Protein AF-Q08IG2-F1 (afdb_monomer)

Solvent-accessible surface area (backbone atoms only — not comparable to full-atom values): 8077 Å² total; per-residue (Å²): 131,94,48,87,59,71,73,40,62,68,61,50,54,50,50,52,53,54,51,37,56,51,37,45,73,79,71,46,66,48,93,79,53,88,86,66,82,66,34,90,88,83,46,30,19,45,70,54,81,41,84,77,41,80,87,65,82,74,62,24,48,48,56,53,57,74,66,56,77,82,76,88,75,50,54,90,44,74,70,40,61,61,73,75,48,75,46,79,45,89,96,81,42,80,47,77,38,62,57,77,70,24,23,74,87,56,60,73,39,77,46,69,44,81,90,82,64,53,70,51,68,34,81,70,84,132

InterPro domains:
  IPR027417 P-loop containing nucleoside triphosphate hydrolase [G3DSA:3.40.50.300] (6-70)
  IPR027417 P-loop containing nucleoside triphosphate hydrolase [SSF52540] (5-94)
  IPR050100 Translation factor GTPase superfamily members [PTHR23115] (1-126)

pLDDT: mean 94.93, std 4.27, range [61.5, 98.19]

Nearest PDB structures (foldseek):
  4cxg-assembly1_A  TM=9.834E-01  e=2.976E-11  Oryctolagus cuniculus
  1jny-assembly2_B  TM=5.710E-01  e=8.860E-10  Saccharolobus solfataricus
  5lzx-assembly1_jj  TM=9.609E-01  e=1.536E-07  Homo sapiens
  1jny-assembly1_A  TM=5.773E-01  e=1.399E-09  Saccharolobus solfataricus
  3wya-assembly1_A  TM=5.300E-01  e=2.169E-08  Pyrococcus horikoshii OT3

Foldseek 3Di:
DPDVVPLDPVVLVVVLVVVCVVCVVVPHHSVLPDRADADPVVGDLQQDHDPSNVVDDDHRVVVRVVPDDDDDAQQVDDWDWDFPDWDQDPPPGIDTDGDTRHHDDDFQDWDADPDVRDIDGRHHDD

Sequence (126 aa):
DATTPKYSKARYDEIVKEVSSYLKKVGYNPDKIPFVPISGFEGDNMIERSTNLDWYKGPTLLEALDQINEPKRPSDKPLRLPLQDVYKIGGIGTVPVGRVETGVIKPGMVVTFGPTGLTTEVKSVE

Organism: Capsicum chinense (NCBI:txid80379)

Radius of gyration: 22.27 Å; Cα contacts (8 Å, |Δi|>4): 141; chains: 1; bounding box: 49×40×55 Å

Structure (mmCIF, N/CA/C/O backbone):
data_AF-Q08IG2-F1
#
_entry.id   AF-Q08IG2-F1
#
loop_
_atom_site.group_PDB
_atom_site.id
_atom_site.type_symbol
_atom_site.label_atom_id
_atom_site.label_alt_id
_atom_site.label_comp_id
_atom_site.label_asym_id
_atom_site.label_entity_id
_atom_site.label_seq_id
_atom_site.pdbx_PDB_ins_code
_atom_site.Cartn_x
_atom_site.Cartn_y
_atom_site.Cartn_z
_atom_site.occupancy
_atom_site.B_iso_or_equiv
_atom_site.auth_seq_id
_atom_site.auth_comp_id
_atom_site.auth_asym_id
_atom_site.auth_atom_id
_atom_site.pdbx_PDB_model_num
ATOM 1 N N . ASP A 1 1 ? 19.247 8.906 -13.285 1.00 61.50 1 ASP A N 1
ATOM 2 C CA . ASP A 1 1 ? 19.543 7.486 -13.559 1.00 61.50 1 ASP A CA 1
ATOM 3 C C . ASP A 1 1 ? 20.915 7.127 -12.994 1.00 61.50 1 ASP A C 1
ATOM 5 O O . ASP A 1 1 ? 21.865 7.854 -13.261 1.00 61.50 1 ASP A O 1
ATOM 9 N N . ALA A 1 2 ? 20.991 6.074 -12.174 1.00 76.50 2 ALA A N 1
ATOM 10 C CA . ALA A 1 2 ? 22.221 5.585 -11.540 1.00 76.50 2 ALA A CA 1
ATOM 11 C C . ALA A 1 2 ? 22.827 4.358 -12.255 1.00 76.50 2 ALA A C 1
ATOM 13 O O . ALA A 1 2 ? 23.795 3.775 -11.768 1.00 76.50 2 ALA A O 1
ATOM 14 N N . THR A 1 3 ? 22.246 3.930 -13.378 1.00 86.00 3 THR A N 1
ATOM 15 C CA . THR A 1 3 ? 22.752 2.812 -14.178 1.00 86.00 3 THR A CA 1
ATOM 16 C C . THR A 1 3 ? 23.808 3.268 -15.187 1.00 86.00 3 THR A C 1
ATOM 18 O O . THR A 1 3 ? 23.755 4.381 -15.714 1.00 86.00 3 THR A O 1
ATOM 21 N N . THR A 1 4 ? 24.773 2.387 -15.463 1.00 82.06 4 THR A N 1
ATOM 22 C CA . THR A 1 4 ? 25.804 2.586 -16.489 1.00 82.06 4 THR A CA 1
ATOM 23 C C . THR A 1 4 ? 25.818 1.361 -17.410 1.00 82.06 4 THR A C 1
ATOM 25 O O . THR A 1 4 ? 26.156 0.275 -16.935 1.00 82.06 4 THR A O 1
ATOM 28 N N . PRO A 1 5 ? 25.465 1.486 -18.705 1.00 87.12 5 PRO A N 1
ATOM 29 C CA . PRO A 1 5 ? 24.902 2.672 -19.364 1.00 87.12 5 PRO A CA 1
ATOM 30 C C . PRO A 1 5 ? 23.512 3.037 -18.816 1.00 87.12 5 PRO A C 1
ATOM 32 O O . PRO A 1 5 ? 22.882 2.218 -18.147 1.00 87.12 5 PRO A O 1
ATOM 35 N N . LYS A 1 6 ? 23.041 4.254 -19.122 1.00 92.56 6 LYS A N 1
ATOM 36 C CA . LYS A 1 6 ? 21.694 4.697 -18.743 1.00 92.56 6 LYS A CA 1
ATOM 37 C C . LYS A 1 6 ? 20.623 3.727 -19.260 1.00 92.56 6 LYS A C 1
ATOM 39 O O . LYS A 1 6 ? 20.764 3.187 -20.358 1.00 92.56 6 LYS A O 1
ATOM 44 N N . TYR A 1 7 ? 19.564 3.529 -18.482 1.00 93.12 7 TYR A N 1
ATOM 45 C CA . TYR A 1 7 ? 18.418 2.666 -18.767 1.00 93.12 7 TYR A CA 1
ATOM 46 C C . TYR A 1 7 ? 18.808 1.203 -19.056 1.00 93.12 7 TYR A C 1
ATOM 48 O O . TYR A 1 7 ? 18.181 0.516 -19.867 1.00 93.12 7 TYR A O 1
ATOM 56 N N . SER A 1 8 ? 19.862 0.708 -18.392 1.00 95.69 8 SER A N 1
ATOM 57 C CA . SER A 1 8 ? 20.424 -0.627 -18.640 1.00 95.69 8 SER A CA 1
ATOM 58 C C . SER A 1 8 ? 19.469 -1.766 -18.263 1.00 95.69 8 SER A C 1
ATOM 60 O O . SER A 1 8 ? 19.221 -2.034 -17.083 1.00 95.69 8 SER A O 1
ATOM 62 N N . LYS A 1 9 ? 19.029 -2.525 -19.278 1.00 95.88 9 LYS A N 1
ATOM 63 C CA . LYS A 1 9 ? 18.277 -3.778 -19.103 1.00 95.88 9 LYS A CA 1
ATOM 64 C C . LYS A 1 9 ? 19.041 -4.802 -18.264 1.00 95.88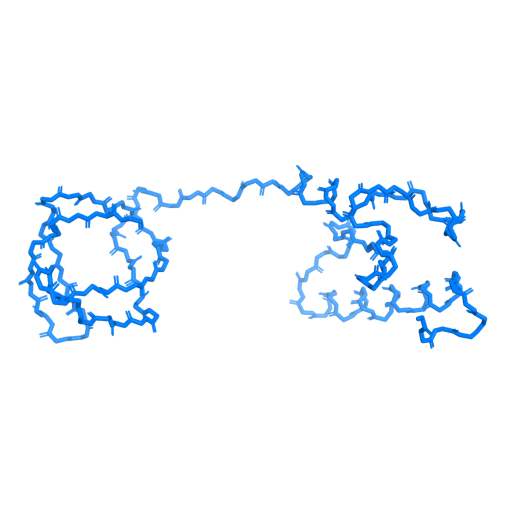 9 LYS A C 1
ATOM 66 O O . LYS A 1 9 ? 18.453 -5.456 -17.415 1.00 95.88 9 LYS A O 1
ATOM 71 N N . ALA A 1 10 ? 20.351 -4.931 -18.480 1.00 96.62 10 ALA A N 1
ATOM 72 C CA . ALA A 1 10 ? 21.165 -5.916 -17.770 1.00 96.62 10 ALA A CA 1
ATOM 73 C C . ALA A 1 10 ? 21.174 -5.653 -16.258 1.00 96.62 10 ALA A C 1
ATOM 75 O O . ALA A 1 10 ? 21.026 -6.582 -15.467 1.00 96.62 10 ALA A O 1
ATOM 76 N N . ARG A 1 11 ? 21.279 -4.37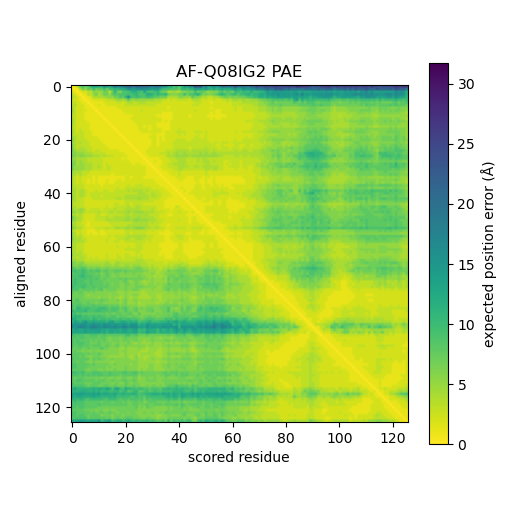6 -15.860 1.00 96.56 11 ARG A N 1
ATOM 77 C CA . ARG A 1 11 ? 21.217 -3.992 -14.447 1.00 96.56 11 ARG A CA 1
ATOM 78 C C . ARG A 1 11 ? 19.822 -4.219 -13.861 1.00 96.56 11 ARG A C 1
ATOM 80 O O . ARG A 1 11 ? 19.713 -4.658 -12.721 1.00 96.56 11 ARG A O 1
ATOM 87 N N . TYR A 1 12 ? 18.768 -3.947 -14.630 1.00 96.94 12 TYR A N 1
ATOM 88 C CA . TYR A 1 12 ? 17.400 -4.280 -14.228 1.00 96.94 12 TYR A CA 1
ATOM 89 C C . TYR A 1 12 ? 17.229 -5.790 -13.996 1.00 96.94 12 TYR A C 1
ATOM 91 O O . TYR A 1 12 ? 16.796 -6.183 -12.916 1.00 96.94 12 TYR A O 1
ATOM 99 N N . ASP A 1 13 ? 17.630 -6.635 -14.950 1.00 97.12 13 ASP A N 1
ATOM 100 C CA . ASP A 1 13 ? 17.489 -8.096 -14.858 1.00 97.12 13 ASP A CA 1
ATOM 101 C C . ASP A 1 13 ? 18.256 -8.671 -13.646 1.00 97.12 13 ASP A C 1
ATOM 103 O O . ASP A 1 13 ? 17.771 -9.579 -12.964 1.00 97.12 13 ASP A O 1
ATOM 107 N N . GLU A 1 14 ? 19.440 -8.125 -13.346 1.00 97.38 14 GLU A N 1
ATOM 108 C CA . GLU A 1 14 ? 20.229 -8.467 -12.157 1.00 97.38 14 GLU A CA 1
ATOM 109 C C . GLU A 1 14 ? 19.461 -8.161 -10.861 1.00 97.38 14 GLU A C 1
ATOM 111 O O . GLU A 1 14 ? 19.285 -9.050 -10.024 1.00 97.38 14 GLU A O 1
ATOM 116 N N . ILE A 1 15 ? 18.935 -6.938 -10.724 1.00 96.88 15 ILE A N 1
ATOM 117 C CA . ILE A 1 15 ? 18.150 -6.515 -9.553 1.00 96.88 15 ILE A CA 1
ATOM 118 C C . ILE A 1 15 ? 16.897 -7.383 -9.404 1.00 96.88 15 ILE A C 1
ATOM 120 O O . ILE A 1 15 ? 16.605 -7.858 -8.305 1.00 96.88 15 ILE A O 1
ATOM 124 N N . VAL A 1 16 ? 16.171 -7.636 -10.498 1.00 97.12 16 VAL A N 1
ATOM 125 C CA . VAL A 1 16 ? 14.978 -8.497 -10.487 1.00 97.12 16 VAL A CA 1
ATOM 126 C C . VAL A 1 16 ? 15.326 -9.881 -9.952 1.00 97.12 16 VAL A C 1
ATOM 128 O O . VAL A 1 16 ? 14.611 -10.404 -9.096 1.00 97.12 16 VAL A O 1
ATOM 131 N N . LYS A 1 17 ? 16.441 -10.472 -10.391 1.00 97.81 17 LYS A N 1
ATOM 132 C CA . LYS A 1 17 ? 16.889 -11.791 -9.928 1.00 97.81 17 LYS A CA 1
ATOM 133 C C . LYS A 1 17 ? 17.236 -11.801 -8.437 1.00 97.81 17 LYS A C 1
ATOM 135 O O . LYS A 1 17 ? 16.821 -12.720 -7.720 1.00 97.81 17 LYS A O 1
ATOM 140 N N . GLU A 1 18 ? 17.994 -10.816 -7.965 1.00 97.69 18 GLU A N 1
ATOM 141 C CA . GLU A 1 18 ? 18.401 -10.720 -6.558 1.00 97.69 18 GLU A CA 1
ATOM 142 C C . GLU A 1 18 ? 17.197 -10.514 -5.636 1.00 97.69 18 GLU A C 1
ATOM 144 O O . GLU A 1 18 ? 17.008 -11.264 -4.671 1.00 97.69 18 GLU A O 1
ATOM 149 N N . VAL A 1 19 ? 16.330 -9.559 -5.978 1.00 97.88 19 VAL A N 1
ATOM 150 C CA . VAL A 1 19 ? 15.133 -9.243 -5.195 1.00 97.88 19 VAL A CA 1
ATOM 151 C C . VAL A 1 19 ? 14.138 -10.401 -5.235 1.00 97.88 19 VAL A C 1
ATOM 153 O O . VAL A 1 19 ? 13.616 -10.776 -4.189 1.00 97.88 19 VAL A O 1
ATOM 156 N N . SER A 1 20 ? 13.937 -11.054 -6.384 1.00 97.81 20 SER A N 1
ATOM 157 C CA . SER A 1 20 ? 13.095 -12.261 -6.476 1.00 97.81 20 SER A CA 1
ATOM 158 C C . SER A 1 20 ? 13.605 -13.383 -5.574 1.00 97.81 20 SER A C 1
ATOM 160 O O . SER A 1 20 ? 12.825 -14.047 -4.887 1.00 97.81 20 SER A O 1
ATOM 162 N N . SER A 1 21 ? 14.926 -13.575 -5.521 1.00 97.69 21 SER A N 1
ATOM 163 C CA . SER A 1 21 ? 15.548 -14.572 -4.644 1.00 97.69 21 SER A CA 1
ATOM 164 C C . SER A 1 21 ? 15.321 -14.246 -3.167 1.00 97.69 21 SER A C 1
ATOM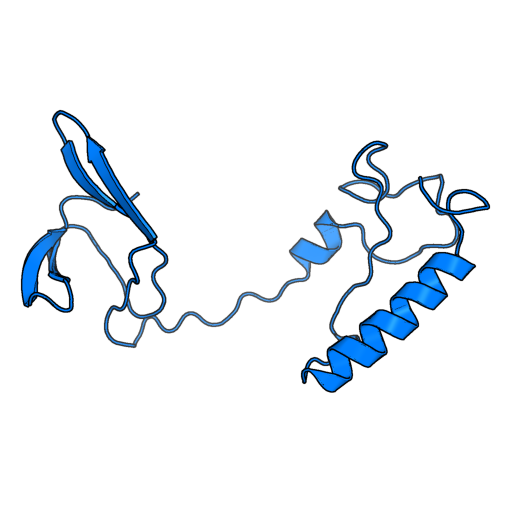 166 O O . SER A 1 21 ? 15.071 -15.150 -2.369 1.00 97.69 21 SER A O 1
ATOM 168 N N . TYR A 1 22 ? 15.380 -12.966 -2.793 1.00 97.62 22 TYR A N 1
ATOM 169 C CA . TYR A 1 22 ? 15.084 -12.514 -1.436 1.00 97.62 22 TYR A CA 1
ATOM 170 C C . TYR A 1 22 ? 13.596 -12.664 -1.084 1.00 97.62 22 TYR A C 1
ATOM 172 O O . TYR A 1 22 ? 13.276 -13.261 -0.058 1.00 97.62 22 TYR A O 1
ATOM 180 N N . LEU A 1 23 ? 12.689 -12.217 -1.957 1.00 97.38 23 LEU A N 1
ATOM 181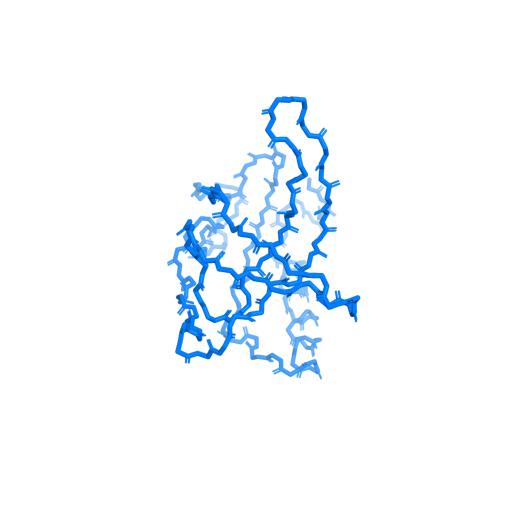 C CA . LEU A 1 23 ? 11.235 -12.335 -1.786 1.00 97.38 23 LEU A CA 1
ATOM 182 C C . LEU A 1 23 ? 10.806 -13.786 -1.566 1.00 97.38 23 LEU A C 1
ATOM 184 O O . LEU A 1 23 ? 10.021 -14.074 -0.663 1.00 97.38 23 LEU A O 1
ATOM 188 N N . LYS A 1 24 ? 11.395 -14.718 -2.320 1.00 97.06 24 LYS A N 1
ATOM 189 C CA . LYS A 1 24 ? 11.157 -16.151 -2.131 1.00 97.06 24 LYS A CA 1
ATOM 190 C C . LYS A 1 24 ? 11.605 -16.643 -0.751 1.00 97.06 24 LYS A C 1
ATOM 192 O O . LYS A 1 24 ? 10.909 -17.455 -0.147 1.00 97.06 24 LYS A O 1
ATOM 197 N N . LYS A 1 25 ? 12.735 -16.149 -0.224 1.00 96.94 25 LYS A N 1
ATOM 198 C CA . LYS A 1 25 ? 13.230 -16.507 1.123 1.00 96.94 25 LYS A CA 1
ATOM 199 C C . LYS A 1 25 ? 12.315 -16.006 2.238 1.00 96.94 25 LYS A C 1
ATOM 201 O O . LYS A 1 25 ? 12.164 -16.701 3.236 1.00 96.94 25 LYS A O 1
ATOM 206 N N . VAL A 1 26 ? 11.707 -14.831 2.073 1.00 97.19 26 VAL A N 1
ATOM 207 C CA . VAL A 1 26 ? 10.767 -14.263 3.056 1.00 97.19 26 VAL A CA 1
ATOM 208 C C . VAL A 1 26 ? 9.319 -14.746 2.866 1.00 97.19 26 VAL A C 1
ATOM 210 O O . VAL A 1 26 ? 8.428 -14.301 3.582 1.00 97.19 26 VAL A O 1
ATOM 213 N N . GLY A 1 27 ? 9.080 -15.681 1.938 1.00 96.75 27 GLY A N 1
ATOM 214 C CA . GLY A 1 27 ? 7.799 -16.379 1.779 1.00 96.75 27 GLY A CA 1
ATOM 215 C C . GLY A 1 27 ? 6.834 -15.780 0.751 1.00 96.75 27 GLY A C 1
ATOM 216 O O . GLY A 1 27 ? 5.701 -16.246 0.648 1.00 96.75 27 GLY A O 1
ATOM 217 N N . TYR A 1 28 ? 7.256 -14.786 -0.033 1.00 96.81 28 TYR A N 1
ATOM 218 C CA . TYR A 1 28 ? 6.458 -14.249 -1.138 1.00 96.81 28 TYR A CA 1
ATOM 219 C C . TYR A 1 28 ? 6.662 -15.060 -2.421 1.00 96.81 28 TYR A C 1
ATOM 221 O O . TYR A 1 28 ? 7.713 -15.665 -2.627 1.00 96.81 28 TYR A O 1
ATOM 229 N N . ASN A 1 29 ? 5.662 -15.045 -3.308 1.00 94.38 29 ASN A N 1
ATOM 230 C CA . ASN A 1 29 ? 5.787 -15.583 -4.662 1.00 94.38 29 ASN A CA 1
ATOM 231 C C . ASN A 1 29 ? 6.216 -14.460 -5.631 1.00 94.38 29 ASN A C 1
ATOM 233 O O . ASN A 1 29 ? 5.373 -13.612 -5.939 1.00 94.38 29 ASN A O 1
ATOM 237 N N . PRO A 1 30 ? 7.470 -14.449 -6.129 1.00 94.81 30 PRO A N 1
ATOM 238 C CA . PRO A 1 30 ? 7.952 -13.405 -7.036 1.00 94.81 30 PRO A CA 1
ATOM 239 C C . PRO A 1 30 ? 7.170 -13.320 -8.349 1.00 94.81 30 PRO A C 1
ATOM 241 O O . PRO A 1 30 ? 7.025 -12.229 -8.885 1.00 94.81 30 PRO A O 1
ATOM 244 N N . ASP A 1 31 ? 6.589 -14.426 -8.825 1.00 93.06 31 ASP A N 1
ATOM 245 C CA . ASP A 1 31 ? 5.828 -14.457 -10.085 1.00 93.06 31 ASP A CA 1
ATOM 246 C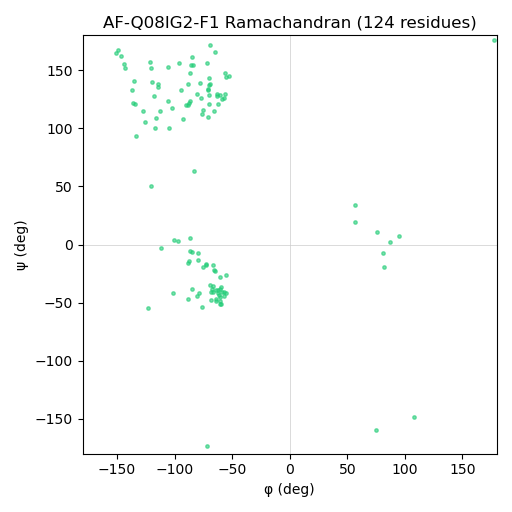 C . ASP A 1 31 ? 4.536 -13.626 -10.018 1.00 93.06 31 ASP A C 1
ATOM 248 O O . ASP A 1 31 ? 3.943 -13.295 -11.041 1.00 93.06 31 ASP A O 1
ATOM 252 N N . LYS A 1 32 ? 4.076 -13.296 -8.804 1.00 92.38 32 LYS A N 1
ATOM 253 C CA . LYS A 1 32 ? 2.900 -12.447 -8.562 1.00 92.38 32 LYS A CA 1
ATOM 254 C C . LYS A 1 32 ? 3.259 -10.986 -8.281 1.00 92.38 32 LYS A C 1
ATOM 256 O O . LYS A 1 32 ? 2.365 -10.210 -7.954 1.00 92.38 32 LYS A O 1
ATOM 261 N N . ILE A 1 33 ? 4.539 -10.623 -8.341 1.00 94.00 33 ILE A N 1
ATOM 262 C CA . ILE A 1 33 ? 5.025 -9.289 -7.988 1.00 94.00 33 ILE A CA 1
ATOM 263 C C . ILE A 1 33 ? 5.538 -8.608 -9.262 1.00 94.00 33 ILE A C 1
ATOM 265 O O . ILE A 1 33 ? 6.518 -9.071 -9.846 1.00 94.00 33 ILE A O 1
ATOM 269 N N . PRO A 1 34 ? 4.903 -7.513 -9.715 1.00 95.00 34 PRO A N 1
ATOM 270 C CA . PRO A 1 34 ? 5.389 -6.771 -10.868 1.00 95.00 34 PRO A CA 1
ATOM 271 C C . PRO A 1 34 ? 6.685 -6.025 -10.523 1.00 95.00 34 PRO A C 1
ATOM 273 O O . PRO A 1 34 ? 6.771 -5.329 -9.512 1.00 95.00 34 PRO A O 1
ATOM 276 N N . PHE A 1 35 ? 7.687 -6.131 -11.397 1.00 97.31 35 PHE A N 1
ATOM 277 C CA . PHE A 1 35 ? 8.927 -5.358 -11.320 1.00 97.31 35 PHE A CA 1
ATOM 278 C C . PHE A 1 35 ? 8.912 -4.261 -12.384 1.00 97.31 35 PHE A C 1
ATOM 280 O O . PHE A 1 35 ? 9.197 -4.526 -13.552 1.00 97.31 35 PHE A O 1
ATOM 287 N N . VAL A 1 36 ? 8.602 -3.029 -11.987 1.00 97.62 36 VAL A N 1
ATOM 288 C CA . VAL A 1 36 ? 8.477 -1.889 -12.908 1.00 97.62 36 VAL A CA 1
ATOM 289 C C . VAL A 1 36 ? 9.741 -1.015 -12.831 1.00 97.62 36 VAL A C 1
ATOM 291 O O . VAL A 1 36 ? 10.020 -0.470 -11.761 1.00 97.62 36 VAL A O 1
ATOM 294 N N . PRO A 1 37 ? 10.532 -0.857 -13.913 1.00 97.19 37 PRO A N 1
ATOM 295 C CA . PRO A 1 37 ? 11.637 0.095 -13.941 1.00 97.19 37 PRO A CA 1
ATOM 296 C C . PRO A 1 37 ? 11.081 1.514 -14.090 1.00 97.19 37 PRO A C 1
ATOM 298 O O . PRO A 1 37 ? 10.489 1.831 -15.120 1.00 97.19 37 PRO A O 1
ATOM 301 N N . ILE A 1 38 ? 11.282 2.358 -13.078 1.00 96.88 38 ILE A N 1
ATOM 302 C CA . ILE A 1 38 ? 10.780 3.739 -13.051 1.00 96.88 38 ILE A CA 1
ATOM 303 C C . ILE A 1 38 ? 11.905 4.763 -12.893 1.00 96.88 38 ILE A C 1
ATOM 305 O O . ILE A 1 38 ? 12.957 4.472 -12.318 1.00 96.88 38 ILE A O 1
ATOM 309 N N . SER A 1 39 ? 11.635 5.994 -13.321 1.00 94.94 39 SER A N 1
ATOM 310 C CA . SER A 1 39 ? 12.388 7.185 -12.922 1.00 94.94 39 SER A CA 1
ATOM 311 C C . SER A 1 39 ? 11.410 8.210 -12.368 1.00 94.94 39 SER A C 1
ATOM 313 O O . SER A 1 39 ? 10.693 8.854 -13.123 1.00 94.94 39 SER A O 1
ATOM 315 N N . GLY A 1 40 ? 11.378 8.394 -11.047 1.00 93.50 40 GLY A N 1
ATOM 316 C CA . GLY A 1 40 ? 10.499 9.401 -10.439 1.00 93.50 40 GLY A CA 1
ATOM 317 C C . GLY A 1 40 ? 10.869 10.843 -10.808 1.00 93.50 40 GLY A C 1
ATOM 318 O O . GLY A 1 40 ? 10.021 11.722 -10.736 1.00 93.50 40 GLY A O 1
ATOM 319 N N . PHE A 1 41 ? 12.122 11.084 -11.212 1.00 92.81 41 PHE A N 1
ATOM 320 C CA . PHE A 1 41 ? 12.595 12.407 -11.625 1.00 92.81 41 PHE A CA 1
ATOM 321 C C . PHE A 1 41 ? 12.208 12.737 -13.073 1.00 92.81 41 PHE A C 1
ATOM 323 O O . PHE A 1 41 ? 11.742 13.837 -13.338 1.00 92.81 41 PHE A O 1
ATOM 330 N N . GLU A 1 42 ? 12.369 11.778 -13.990 1.00 93.12 42 GLU A N 1
ATOM 331 C CA . GLU A 1 42 ? 12.045 11.961 -15.418 1.00 93.12 42 GLU A CA 1
ATOM 332 C C . GLU A 1 42 ? 10.579 11.609 -15.740 1.00 93.12 42 GLU A C 1
ATOM 334 O O . GLU A 1 42 ? 10.070 11.956 -16.799 1.00 93.12 42 GLU A O 1
ATOM 339 N N . GLY A 1 43 ? 9.888 10.903 -14.839 1.00 95.06 43 GLY A N 1
ATOM 340 C CA . GLY A 1 43 ? 8.513 10.429 -15.022 1.00 95.06 43 GLY A CA 1
ATOM 341 C C . GLY A 1 43 ? 8.381 9.073 -15.730 1.00 95.06 43 GLY A C 1
ATOM 342 O O . GLY A 1 43 ? 7.260 8.604 -15.934 1.00 95.06 43 GLY A O 1
ATOM 343 N N . ASP A 1 44 ? 9.492 8.415 -16.078 1.00 96.69 44 ASP A N 1
ATOM 344 C CA . ASP A 1 44 ? 9.495 7.161 -16.840 1.00 96.69 44 ASP A CA 1
ATOM 345 C C . ASP A 1 44 ? 8.672 6.057 -16.161 1.00 96.69 44 ASP A C 1
ATOM 347 O O . ASP A 1 44 ? 8.936 5.697 -15.009 1.00 96.69 44 ASP A O 1
ATOM 351 N N . ASN A 1 45 ? 7.719 5.481 -16.906 1.00 97.31 45 ASN A N 1
ATOM 352 C CA . ASN A 1 45 ? 6.855 4.371 -16.485 1.00 97.31 45 ASN A CA 1
ATOM 353 C C . ASN A 1 45 ? 6.047 4.637 -15.203 1.00 97.31 45 ASN A C 1
ATOM 355 O O . ASN A 1 45 ? 5.572 3.687 -14.584 1.00 97.31 45 ASN A O 1
ATOM 359 N N . MET A 1 46 ? 5.861 5.896 -14.794 1.00 96.81 46 MET A N 1
ATOM 360 C CA . MET A 1 46 ? 5.037 6.239 -13.628 1.00 96.81 46 MET A CA 1
ATOM 361 C C . MET A 1 46 ? 3.542 6.141 -13.962 1.00 96.81 46 MET A C 1
ATOM 363 O O . MET A 1 46 ? 2.788 5.437 -13.296 1.00 96.81 46 MET A O 1
ATOM 367 N N . ILE A 1 47 ? 3.127 6.829 -15.025 1.00 96.88 47 ILE A N 1
ATOM 368 C CA . ILE A 1 47 ? 1.747 6.838 -15.531 1.00 96.88 47 ILE A CA 1
ATOM 369 C C . ILE A 1 47 ? 1.768 6.389 -16.990 1.00 96.88 47 ILE A C 1
ATOM 371 O O . ILE A 1 47 ? 1.126 5.406 -17.349 1.00 96.88 47 ILE A O 1
ATOM 375 N N . GLU A 1 48 ? 2.578 7.068 -17.801 1.00 95.62 48 GLU A N 1
ATOM 376 C CA . GLU A 1 48 ? 2.786 6.773 -19.216 1.00 95.62 48 GLU A CA 1
ATOM 377 C C . GLU A 1 48 ? 4.038 5.915 -19.435 1.00 95.62 48 GLU A C 1
ATOM 379 O O . GLU A 1 48 ? 4.961 5.891 -18.613 1.00 95.62 48 GLU A O 1
ATOM 384 N N . ARG A 1 49 ? 4.072 5.191 -20.558 1.00 96.56 49 ARG A N 1
ATOM 385 C CA . ARG A 1 49 ? 5.224 4.363 -20.931 1.00 96.56 49 ARG A CA 1
ATOM 386 C C . ARG A 1 49 ? 6.405 5.238 -21.336 1.00 96.56 49 ARG A C 1
ATOM 388 O O . ARG A 1 49 ? 6.268 6.149 -22.146 1.00 96.56 49 ARG A O 1
ATOM 395 N N . SER A 1 50 ? 7.575 4.899 -20.813 1.00 96.25 50 SER A N 1
ATOM 396 C CA . SER A 1 50 ? 8.833 5.550 -21.164 1.00 96.25 50 SER A CA 1
ATOM 397 C C . SER A 1 50 ? 9.269 5.218 -22.592 1.00 96.25 50 SER A C 1
ATOM 399 O O . SER A 1 50 ? 9.257 4.054 -22.994 1.00 96.25 50 SER A O 1
ATOM 401 N N . THR A 1 51 ? 9.746 6.225 -23.323 1.00 95.25 51 THR A N 1
ATOM 402 C CA . THR A 1 51 ? 10.459 6.066 -24.605 1.00 95.25 51 THR A CA 1
ATOM 403 C C . THR A 1 51 ? 11.958 5.793 -24.427 1.00 95.25 51 THR A C 1
ATOM 405 O O . THR A 1 51 ? 12.650 5.506 -25.396 1.00 95.25 51 THR A O 1
ATOM 408 N N . ASN A 1 52 ? 12.481 5.853 -23.196 1.00 94.31 52 ASN A N 1
ATOM 409 C CA . ASN A 1 52 ? 13.881 5.541 -22.878 1.00 94.31 52 ASN A CA 1
ATOM 410 C C . ASN A 1 52 ? 14.110 4.044 -22.600 1.00 94.31 52 ASN A C 1
ATOM 412 O O . ASN A 1 52 ? 15.247 3.573 -22.545 1.00 94.31 52 ASN A O 1
ATOM 416 N N . LEU A 1 53 ? 13.027 3.292 -22.384 1.00 94.94 53 LEU A N 1
ATOM 417 C CA . LEU A 1 53 ? 13.032 1.902 -21.927 1.00 94.94 53 LEU A CA 1
ATOM 418 C C . LEU A 1 53 ? 12.340 0.985 -22.944 1.00 94.94 53 LEU A C 1
ATOM 420 O O . LEU A 1 53 ? 11.492 0.173 -22.582 1.00 94.94 53 LEU A O 1
ATOM 424 N N . ASP A 1 54 ? 12.726 1.069 -24.220 1.00 93.88 54 ASP A N 1
ATOM 425 C CA . ASP A 1 54 ? 12.096 0.311 -25.317 1.00 93.88 54 ASP A CA 1
ATOM 426 C C . ASP A 1 54 ? 12.066 -1.208 -25.093 1.00 93.88 54 ASP A C 1
ATOM 428 O O . ASP A 1 54 ? 11.195 -1.912 -25.616 1.00 93.88 54 ASP A O 1
ATOM 432 N N . TRP A 1 55 ? 13.009 -1.730 -24.309 1.00 96.00 55 TRP A N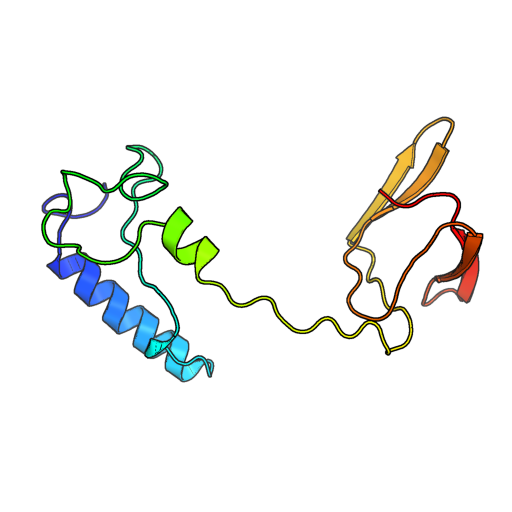 1
ATOM 433 C CA . TRP A 1 55 ? 13.095 -3.144 -23.957 1.00 96.00 55 TRP A CA 1
ATOM 434 C C . TRP A 1 55 ? 12.059 -3.588 -22.914 1.00 96.00 55 TRP A C 1
ATOM 436 O O . TRP A 1 55 ? 11.795 -4.787 -22.801 1.00 96.00 55 TRP A O 1
ATOM 446 N N . TYR A 1 56 ? 11.468 -2.667 -22.152 1.00 97.19 56 TYR A N 1
ATOM 447 C CA . TYR A 1 56 ? 10.469 -2.979 -21.137 1.00 97.19 56 TYR A CA 1
ATOM 448 C C . TYR A 1 56 ? 9.070 -2.987 -21.758 1.00 97.19 56 TYR A C 1
ATOM 450 O O . TYR A 1 56 ? 8.600 -1.995 -22.313 1.00 97.19 56 TYR A O 1
ATOM 458 N N . LYS A 1 57 ? 8.388 -4.134 -21.680 1.00 95.81 57 LYS A N 1
ATOM 459 C CA . LYS A 1 57 ? 7.042 -4.321 -22.252 1.00 95.81 57 LYS A CA 1
ATOM 460 C C . LYS A 1 57 ? 5.942 -4.506 -21.202 1.00 95.81 57 LYS A C 1
ATOM 462 O O . LYS A 1 57 ? 4.776 -4.584 -21.585 1.00 95.81 57 LYS A O 1
ATOM 467 N N . GLY A 1 58 ? 6.303 -4.540 -19.918 1.00 95.88 58 GLY A N 1
ATOM 468 C CA . GLY A 1 58 ? 5.374 -4.687 -18.797 1.00 95.88 58 GLY A CA 1
ATOM 469 C C . GLY A 1 58 ? 4.510 -3.444 -18.534 1.00 95.88 58 GLY A C 1
ATOM 470 O O . GLY A 1 58 ? 4.534 -2.504 -19.334 1.00 95.88 58 GLY A O 1
ATOM 471 N N . PRO A 1 59 ? 3.734 -3.451 -17.436 1.00 97.06 59 PRO A N 1
ATOM 472 C CA . PRO A 1 59 ? 2.868 -2.337 -17.063 1.00 97.06 59 PRO A CA 1
ATOM 473 C C . PRO A 1 59 ? 3.658 -1.124 -16.550 1.00 97.06 59 PRO A C 1
ATOM 475 O O . PRO A 1 59 ? 4.770 -1.282 -16.033 1.00 97.06 59 PRO A O 1
ATOM 478 N N . THR A 1 60 ? 3.079 0.071 -16.647 1.00 98.19 60 THR A N 1
ATOM 479 C CA . THR A 1 60 ? 3.515 1.246 -15.869 1.00 98.19 60 THR A CA 1
ATOM 480 C C . THR A 1 60 ? 3.190 1.061 -14.383 1.00 98.19 60 THR A C 1
ATOM 482 O O . THR A 1 60 ? 2.519 0.104 -13.992 1.00 98.19 60 THR A O 1
ATOM 485 N N . LEU A 1 61 ? 3.673 1.956 -13.520 1.00 97.81 61 LEU A N 1
ATOM 486 C CA . LEU A 1 61 ? 3.388 1.901 -12.088 1.00 97.81 61 LEU A CA 1
ATOM 487 C C . LEU A 1 61 ? 1.884 2.034 -11.821 1.00 97.81 61 LEU A C 1
ATOM 489 O O . LEU A 1 61 ? 1.354 1.254 -11.035 1.00 97.81 61 LEU A O 1
ATOM 493 N N . LEU A 1 62 ? 1.194 2.959 -12.496 1.00 97.69 62 LEU A N 1
ATOM 494 C CA . LEU A 1 62 ? -0.260 3.092 -12.376 1.00 97.69 62 LEU A CA 1
ATOM 495 C C . LEU A 1 62 ? -0.987 1.814 -12.822 1.00 97.69 62 LEU A C 1
ATOM 497 O O . LEU A 1 62 ? -1.784 1.274 -12.062 1.00 97.69 62 LEU A O 1
ATOM 501 N N . GLU A 1 63 ? -0.641 1.270 -13.993 1.00 97.50 63 GLU A N 1
ATOM 502 C CA . GLU A 1 63 ? -1.231 0.017 -14.487 1.00 97.50 63 GLU A CA 1
ATOM 503 C C . GLU A 1 63 ? -0.972 -1.160 -13.527 1.00 97.50 63 GLU A C 1
ATOM 505 O O . GLU A 1 63 ? -1.835 -2.017 -13.341 1.00 97.50 63 GLU A O 1
ATOM 510 N N . ALA A 1 64 ? 0.206 -1.218 -12.898 1.00 96.69 64 ALA A N 1
ATOM 511 C CA . ALA A 1 64 ? 0.539 -2.248 -11.916 1.00 96.69 64 ALA A CA 1
ATOM 512 C C . ALA A 1 64 ? -0.268 -2.102 -10.614 1.00 96.69 64 ALA A C 1
ATOM 514 O O . ALA A 1 64 ? -0.629 -3.112 -10.009 1.00 96.69 64 ALA A O 1
ATOM 515 N N . LEU A 1 65 ? -0.564 -0.870 -10.184 1.00 95.75 65 LEU A N 1
ATOM 516 C CA . LEU A 1 65 ? -1.430 -0.601 -9.033 1.00 95.75 65 LEU A CA 1
ATOM 517 C C . LEU A 1 65 ? -2.883 -0.995 -9.323 1.00 95.75 65 LEU A C 1
ATOM 519 O O . LEU A 1 65 ? -3.514 -1.626 -8.476 1.00 95.75 65 LEU A O 1
ATOM 523 N N . ASP A 1 66 ? -3.381 -0.710 -10.528 1.00 95.12 66 ASP A N 1
ATOM 524 C CA . ASP A 1 66 ? -4.736 -1.086 -10.958 1.00 95.12 66 ASP A CA 1
ATOM 525 C C . ASP A 1 66 ? -4.931 -2.611 -11.050 1.00 95.12 66 ASP A C 1
ATOM 527 O O . ASP A 1 66 ? -6.048 -3.115 -10.945 1.00 95.12 66 ASP A O 1
ATOM 531 N N . GLN A 1 67 ? -3.844 -3.372 -11.205 1.00 94.00 67 GLN A N 1
ATOM 532 C CA . GLN A 1 67 ? -3.860 -4.840 -11.195 1.00 94.00 67 GLN A CA 1
ATOM 533 C C . GLN A 1 67 ? -3.909 -5.449 -9.784 1.00 94.00 67 GLN A C 1
ATOM 535 O O . GLN A 1 67 ? -4.039 -6.672 -9.648 1.00 94.00 67 GLN A O 1
ATOM 540 N N . ILE A 1 68 ? -3.792 -4.645 -8.722 1.00 91.88 68 ILE A N 1
ATOM 541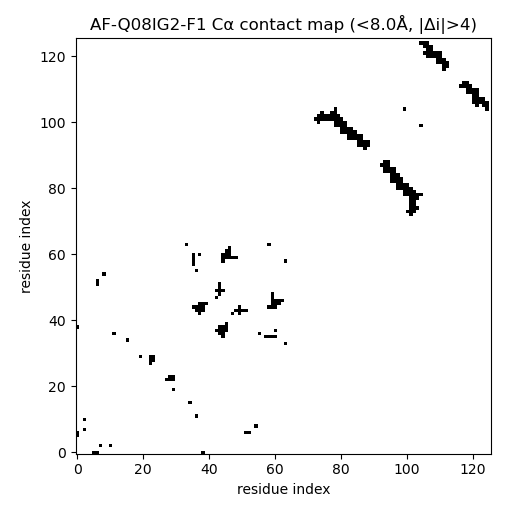 C CA . ILE A 1 68 ? -3.844 -5.153 -7.350 1.00 91.88 68 ILE A CA 1
ATOM 542 C C . ILE A 1 68 ? -5.268 -5.605 -7.029 1.00 91.88 68 ILE A C 1
ATOM 544 O O . ILE A 1 68 ? -6.217 -4.826 -7.012 1.00 91.88 68 ILE A O 1
ATOM 548 N N . ASN A 1 69 ? -5.400 -6.884 -6.686 1.00 89.12 69 ASN A N 1
ATOM 549 C CA . ASN A 1 69 ? -6.660 -7.420 -6.192 1.00 89.12 69 ASN A CA 1
ATOM 550 C C . ASN A 1 69 ? -6.949 -6.876 -4.791 1.00 89.12 69 ASN A C 1
ATOM 552 O O . ASN A 1 69 ? -6.118 -7.006 -3.886 1.00 89.12 69 ASN A O 1
ATOM 556 N N . GLU A 1 70 ? -8.146 -6.322 -4.596 1.00 89.56 70 GLU A N 1
ATOM 557 C CA . GLU A 1 70 ? -8.556 -5.841 -3.281 1.00 89.56 70 GLU A CA 1
ATOM 558 C C . GLU A 1 70 ? -8.567 -7.004 -2.265 1.00 89.56 70 GLU A C 1
ATOM 560 O O . GLU A 1 70 ? -9.176 -8.052 -2.516 1.00 89.56 70 GLU A O 1
ATOM 565 N N . PRO A 1 71 ? -7.908 -6.860 -1.099 1.00 89.88 71 PRO A N 1
ATOM 566 C CA . PRO A 1 71 ? -7.980 -7.870 -0.058 1.00 89.88 71 PRO A CA 1
ATOM 567 C C . PRO A 1 71 ? -9.376 -7.896 0.568 1.00 89.88 71 PRO A C 1
ATOM 569 O O . PRO A 1 71 ? -9.995 -6.862 0.822 1.00 89.88 71 PRO A O 1
ATOM 572 N N . LYS A 1 72 ? -9.855 -9.094 0.918 1.00 92.62 72 LYS A N 1
ATOM 573 C CA . LYS A 1 72 ? -11.112 -9.232 1.659 1.00 92.62 72 LYS A CA 1
ATOM 574 C C . LYS A 1 72 ? -10.994 -8.555 3.027 1.00 92.62 72 LYS A C 1
ATOM 576 O O . LYS A 1 72 ? -10.175 -8.951 3.856 1.00 92.62 72 LYS A O 1
ATOM 581 N N . ARG A 1 73 ? -11.863 -7.579 3.287 1.00 92.75 73 ARG A N 1
ATOM 582 C CA . ARG A 1 73 ? -11.926 -6.872 4.571 1.00 92.75 73 ARG A CA 1
ATOM 583 C C . ARG A 1 73 ? -12.694 -7.706 5.610 1.00 92.75 73 ARG A C 1
ATOM 585 O O . ARG A 1 73 ? -13.807 -8.142 5.312 1.00 92.75 73 ARG A O 1
ATOM 592 N N . PRO A 1 74 ? -12.151 -7.928 6.820 1.00 95.31 74 PRO A N 1
ATOM 593 C CA . PRO A 1 74 ? -12.812 -8.700 7.877 1.00 95.31 74 PRO A CA 1
ATOM 594 C C . PRO A 1 74 ? -13.814 -7.837 8.670 1.00 95.31 74 PRO A C 1
ATOM 596 O O . PRO A 1 74 ? -13.631 -7.574 9.862 1.00 95.31 74 PRO A O 1
ATOM 599 N N . SER A 1 75 ? -14.856 -7.350 7.995 1.00 95.75 75 SER A N 1
ATOM 600 C CA . SER A 1 75 ? -15.890 -6.475 8.574 1.00 95.75 75 SER A CA 1
ATOM 601 C C . SER A 1 75 ? -16.849 -7.195 9.529 1.00 95.75 75 SER A C 1
ATOM 603 O O . SER A 1 75 ? -17.511 -6.550 10.337 1.00 95.75 75 SER A O 1
ATOM 605 N N . ASP A 1 76 ? -16.900 -8.523 9.458 1.00 95.62 76 ASP A N 1
ATOM 606 C CA . ASP A 1 76 ? -17.684 -9.421 10.308 1.00 95.62 76 ASP A CA 1
ATOM 607 C C . ASP A 1 76 ? -17.040 -9.683 11.681 1.00 95.62 76 ASP A C 1
ATOM 609 O O . ASP A 1 76 ? -17.690 -10.190 12.594 1.00 95.62 76 ASP A O 1
ATOM 613 N N . LYS A 1 77 ? -15.762 -9.327 11.854 1.00 96.81 77 LYS A N 1
ATOM 614 C CA . LYS A 1 77 ? -15.033 -9.478 13.120 1.00 96.81 77 LYS A CA 1
ATOM 615 C C . LYS A 1 77 ? -15.263 -8.282 14.062 1.00 96.81 77 LYS A C 1
ATOM 617 O O . LYS A 1 77 ? -15.632 -7.203 13.607 1.00 96.81 77 LYS A O 1
ATOM 622 N N . PRO A 1 78 ? -14.997 -8.419 15.377 1.00 97.06 78 PRO A N 1
ATOM 623 C CA . PRO A 1 78 ? -15.067 -7.293 16.311 1.00 97.06 78 PRO A CA 1
ATOM 624 C C . PRO A 1 78 ? -14.165 -6.122 15.899 1.00 97.06 78 PRO A C 1
ATOM 626 O O . PRO A 1 78 ? -13.079 -6.343 15.364 1.00 97.06 78 PRO A O 1
ATOM 629 N N . LEU A 1 79 ? -14.577 -4.887 16.206 1.00 97.56 79 LEU A N 1
ATOM 630 C CA . LEU A 1 79 ? -13.800 -3.687 15.883 1.00 97.56 79 LEU A CA 1
ATOM 631 C C . LEU A 1 79 ? -12.410 -3.724 16.541 1.00 97.56 79 LEU A C 1
ATOM 633 O O . LEU A 1 79 ? -12.296 -3.865 17.764 1.00 97.56 79 LEU A O 1
ATOM 637 N N . ARG A 1 80 ? -11.356 -3.574 15.735 1.00 97.31 80 ARG A N 1
ATOM 638 C CA . ARG A 1 80 ? -9.988 -3.288 16.190 1.00 97.31 80 ARG A CA 1
ATOM 639 C C . ARG A 1 80 ? -9.401 -2.187 15.317 1.00 97.31 80 ARG A C 1
ATOM 641 O O . ARG A 1 80 ? -9.307 -2.336 14.102 1.00 97.31 80 ARG A O 1
ATOM 648 N N . LEU A 1 81 ? -9.021 -1.093 15.967 1.00 97.12 81 LEU A N 1
ATOM 649 C CA . LEU A 1 81 ? -8.449 0.095 15.346 1.00 97.12 81 LEU A CA 1
ATOM 650 C C . LEU A 1 81 ? -7.215 0.493 16.174 1.00 97.12 81 LEU A C 1
ATOM 652 O O . LEU A 1 81 ? -7.366 1.152 17.205 1.00 97.12 81 LEU A O 1
ATOM 656 N N . PRO A 1 82 ? -6.008 0.027 15.805 1.00 97.00 82 PRO A N 1
ATOM 657 C CA . PRO A 1 82 ? -4.770 0.473 16.430 1.00 97.00 82 PRO A CA 1
ATOM 658 C C . PRO A 1 82 ? -4.561 1.968 16.182 1.00 97.00 82 PRO A C 1
ATOM 660 O O . PRO A 1 82 ? -4.624 2.421 15.039 1.00 97.00 82 PRO A O 1
ATOM 663 N N . LEU A 1 83 ? -4.318 2.727 17.250 1.00 95.50 83 LEU A N 1
ATOM 664 C CA . LEU A 1 83 ? -4.061 4.158 17.135 1.00 95.50 83 LEU A CA 1
ATOM 665 C C . LEU A 1 83 ? -2.635 4.391 16.649 1.00 95.50 83 LEU A C 1
ATOM 667 O O . LEU A 1 83 ? -1.686 3.905 17.261 1.00 95.50 83 LEU A O 1
ATOM 671 N N . GLN A 1 84 ? -2.511 5.150 15.570 1.00 96.94 84 GLN A N 1
ATOM 672 C CA . GLN A 1 84 ? -1.244 5.635 15.046 1.00 96.94 84 GLN A CA 1
ATOM 673 C C . GLN A 1 84 ? -0.871 6.970 15.693 1.00 96.94 84 GLN A C 1
ATOM 675 O O . GLN A 1 84 ? 0.251 7.120 16.157 1.00 96.94 84 GLN A O 1
ATOM 680 N N . ASP A 1 85 ? -1.825 7.900 15.768 1.00 96.19 85 ASP A N 1
ATOM 681 C CA . ASP A 1 85 ? -1.621 9.247 16.299 1.00 96.19 85 ASP A CA 1
ATOM 682 C C . ASP A 1 85 ? -2.875 9.758 17.014 1.00 96.19 85 ASP A C 1
ATOM 684 O O . ASP A 1 85 ? -3.981 9.235 16.842 1.00 96.19 85 ASP A O 1
ATOM 688 N N . VAL A 1 86 ? -2.707 10.795 17.837 1.00 94.44 86 VAL A N 1
ATOM 689 C CA . VAL A 1 86 ? -3.810 11.464 18.535 1.00 94.44 86 VAL A CA 1
ATOM 690 C C . VAL A 1 86 ? -3.627 12.973 18.462 1.00 94.44 86 VAL A C 1
ATOM 692 O O . VAL A 1 86 ? -2.646 13.517 18.968 1.00 94.44 86 VAL A O 1
ATOM 695 N N . TYR A 1 87 ? -4.620 13.655 17.899 1.00 96.06 87 TYR A N 1
ATOM 696 C CA . TYR A 1 87 ? -4.647 15.109 17.795 1.00 96.06 87 TYR A CA 1
ATOM 697 C C . TYR A 1 87 ? -5.628 15.722 18.793 1.00 96.06 87 TYR A C 1
ATOM 699 O O . TYR A 1 87 ? -6.623 15.111 19.183 1.00 96.06 87 TYR A O 1
ATOM 707 N N . LYS A 1 88 ? -5.358 16.966 19.196 1.00 94.38 88 LYS A N 1
ATOM 708 C CA . LYS A 1 88 ? -6.302 17.812 19.934 1.00 94.38 88 LYS A CA 1
ATOM 709 C C . LYS A 1 88 ? -6.642 19.011 19.069 1.00 94.38 88 LYS A C 1
ATOM 711 O O . LYS A 1 88 ? -5.800 19.884 18.876 1.00 94.38 88 LYS A O 1
ATOM 716 N N . ILE A 1 89 ? -7.863 19.044 18.555 1.00 92.69 89 ILE A N 1
ATOM 717 C CA . ILE A 1 89 ? -8.330 20.099 17.659 1.00 92.69 89 ILE A CA 1
ATOM 718 C C . ILE A 1 89 ? -9.284 20.999 18.443 1.00 92.69 89 ILE A C 1
ATOM 720 O O . ILE A 1 89 ? -10.266 20.530 19.025 1.00 92.69 89 ILE A O 1
ATOM 724 N N . GLY A 1 90 ? -8.985 22.299 18.489 1.00 93.81 90 GLY A N 1
ATOM 725 C CA . GLY A 1 90 ? -9.830 23.280 19.170 1.00 93.81 90 GLY A CA 1
ATOM 726 C C . GLY A 1 90 ? -11.259 23.253 18.620 1.00 93.81 90 GLY A C 1
ATOM 727 O O . GLY A 1 90 ? -11.458 23.281 17.412 1.00 93.81 90 GLY A O 1
ATOM 728 N N . GLY A 1 91 ? -12.254 23.160 19.503 1.00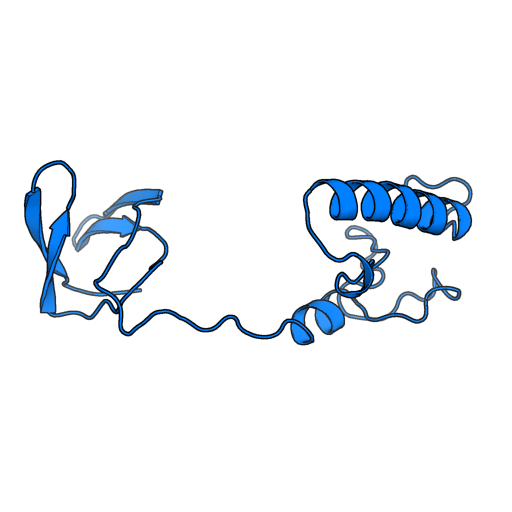 90.31 91 GLY A N 1
ATOM 729 C CA . GLY A 1 91 ? -13.674 23.101 19.129 1.00 90.31 91 GLY A CA 1
ATOM 730 C C . GLY A 1 91 ? -14.203 21.719 18.717 1.00 90.31 91 GLY A C 1
ATOM 731 O O . GLY A 1 91 ? -15.407 21.509 18.810 1.00 90.31 91 GLY A O 1
ATOM 732 N N . ILE A 1 92 ? -13.342 20.767 18.338 1.00 89.94 92 ILE A N 1
ATOM 733 C CA . ILE A 1 92 ? -13.739 19.384 17.993 1.00 89.94 92 ILE A CA 1
ATOM 734 C C . ILE A 1 92 ? -13.443 18.426 19.153 1.00 89.94 92 ILE A C 1
ATOM 736 O O . ILE A 1 92 ? -14.262 17.577 19.496 1.00 89.94 92 ILE A O 1
ATOM 740 N N . GLY A 1 93 ? -12.284 18.588 19.796 1.00 91.00 93 GLY A N 1
ATOM 741 C CA . GLY A 1 93 ? -11.820 17.731 20.884 1.00 91.00 93 GLY A CA 1
ATOM 742 C C . GLY A 1 93 ? -10.666 16.818 20.470 1.00 91.00 93 GLY A C 1
ATOM 743 O O . GLY A 1 93 ? -9.804 17.195 19.675 1.00 91.00 93 GLY A O 1
ATOM 744 N N . THR A 1 94 ? -10.608 15.632 21.077 1.00 93.44 94 THR A N 1
ATOM 745 C CA . THR A 1 94 ? -9.548 14.642 20.841 1.00 93.44 94 THR A CA 1
ATOM 746 C C . THR A 1 94 ? -9.899 13.765 19.641 1.00 93.44 94 THR A C 1
ATOM 748 O O . THR A 1 94 ? -10.934 13.102 19.657 1.00 93.44 94 THR A O 1
ATOM 751 N N . VAL A 1 95 ? -9.021 13.721 18.640 1.00 95.75 95 VAL A N 1
ATOM 752 C CA . VAL A 1 95 ? -9.205 12.969 17.392 1.00 95.75 95 VAL A CA 1
ATOM 753 C C . VAL A 1 95 ? -8.124 11.888 17.286 1.00 95.75 95 VAL A C 1
ATOM 755 O O . VAL A 1 95 ? -6.973 12.205 16.971 1.00 95.75 95 VAL A O 1
ATOM 758 N N . PRO A 1 96 ? -8.447 10.623 17.604 1.00 94.81 96 PRO A N 1
ATOM 759 C CA . PRO A 1 96 ? -7.543 9.503 17.387 1.00 94.81 96 PRO A CA 1
ATOM 760 C C . PRO A 1 96 ? -7.541 9.086 15.910 1.00 94.81 96 PRO A C 1
ATOM 762 O O . PRO A 1 96 ? -8.595 9.017 15.281 1.00 94.81 96 PRO A O 1
ATOM 765 N N . VAL A 1 97 ? -6.364 8.768 15.377 1.00 96.75 97 VAL A N 1
ATOM 766 C CA . VAL A 1 97 ? -6.158 8.371 13.978 1.00 96.75 97 VAL A CA 1
ATOM 767 C C . VAL A 1 97 ? -5.571 6.970 13.930 1.00 96.75 97 VAL A C 1
ATOM 769 O O . VAL A 1 97 ? -4.702 6.623 14.728 1.00 96.75 97 VAL A O 1
ATOM 772 N N . GLY A 1 98 ? -6.036 6.155 12.990 1.00 96.94 98 GLY A N 1
ATOM 773 C CA . GLY A 1 98 ? -5.519 4.812 12.775 1.00 96.94 98 GLY A CA 1
ATOM 774 C C . GLY A 1 98 ? -6.272 4.077 11.677 1.00 96.94 98 GLY A C 1
ATOM 775 O O . GLY A 1 98 ? -7.256 4.574 11.126 1.00 96.94 98 GLY A O 1
ATOM 776 N N . ARG A 1 99 ? -5.811 2.867 11.364 1.00 96.44 99 ARG A N 1
ATOM 777 C CA . ARG A 1 99 ? -6.452 2.002 10.375 1.00 96.44 99 ARG A CA 1
ATOM 778 C C . ARG A 1 99 ? -7.410 1.038 11.063 1.00 96.44 99 ARG A C 1
ATOM 780 O O . ARG A 1 99 ? -7.061 0.388 12.045 1.00 96.44 99 ARG A O 1
ATOM 787 N N . VAL A 1 100 ? -8.621 0.913 10.526 1.00 96.62 100 VAL A N 1
ATOM 788 C CA . VAL A 1 100 ? -9.535 -0.164 10.924 1.00 96.62 100 VAL A CA 1
ATOM 789 C C . VAL A 1 100 ? -8.985 -1.482 10.379 1.00 96.62 100 VAL A C 1
ATOM 791 O O . VAL A 1 100 ? -9.007 -1.714 9.170 1.00 96.62 100 VAL A O 1
ATOM 794 N N . GLU A 1 101 ? -8.492 -2.337 11.272 1.00 96.31 101 GLU A N 1
ATOM 795 C CA . GLU A 1 101 ? -7.957 -3.658 10.923 1.00 96.31 101 GLU A CA 1
ATOM 796 C C . GLU A 1 101 ? -9.071 -4.706 10.834 1.00 96.31 101 GLU A C 1
ATOM 798 O O . GLU A 1 101 ? -9.064 -5.571 9.957 1.00 96.31 101 GLU A O 1
ATOM 803 N N . THR A 1 102 ? -10.061 -4.619 11.726 1.00 97.56 102 THR A N 1
ATOM 804 C CA . THR A 1 102 ? -11.234 -5.501 11.744 1.00 97.56 102 THR A CA 1
ATOM 805 C C . THR A 1 102 ? -12.490 -4.758 12.168 1.00 97.56 102 THR A C 1
ATOM 807 O O . THR A 1 102 ? -12.413 -3.772 12.901 1.00 97.56 102 THR A O 1
ATOM 810 N N . GLY A 1 103 ? -13.650 -5.270 11.753 1.00 97.19 103 GLY A N 1
ATOM 811 C CA . GLY A 1 103 ? -14.959 -4.723 12.097 1.00 97.19 103 GLY A CA 1
ATOM 812 C C . GLY A 1 103 ? -15.311 -3.443 11.351 1.00 97.19 103 GLY A C 1
ATOM 813 O O . GLY A 1 103 ? -14.783 -3.154 10.278 1.00 97.19 103 GLY A O 1
ATOM 814 N N . VAL A 1 104 ? -16.254 -2.694 11.916 1.00 96.94 104 VAL A N 1
ATOM 815 C CA . VAL A 1 104 ? -16.790 -1.461 11.333 1.00 96.94 104 VAL A CA 1
ATOM 816 C C . VAL A 1 104 ? -16.886 -0.404 12.427 1.00 96.94 104 VAL A C 1
ATOM 818 O O . VAL A 1 104 ? -17.260 -0.719 13.556 1.00 96.94 104 VAL A O 1
ATOM 821 N N . ILE A 1 105 ? -16.560 0.842 12.086 1.00 97.00 105 ILE A N 1
ATOM 822 C CA . ILE A 1 105 ? -16.764 2.018 12.932 1.00 97.00 105 ILE A CA 1
ATOM 823 C C . ILE A 1 105 ? -17.791 2.939 12.271 1.00 97.00 105 ILE A C 1
ATOM 825 O O . ILE A 1 105 ? -17.790 3.109 11.052 1.00 97.00 105 ILE A O 1
ATOM 829 N N . LYS A 1 106 ? -18.699 3.495 13.070 1.00 97.12 106 LYS A N 1
ATOM 830 C CA . LYS A 1 106 ? -19.734 4.437 12.640 1.00 97.12 106 LYS A CA 1
ATOM 831 C C . LYS A 1 106 ? -19.936 5.494 13.728 1.00 97.12 106 LYS A C 1
ATOM 833 O O . LYS A 1 106 ? -19.750 5.174 14.906 1.00 97.12 106 LYS A O 1
ATOM 838 N N . PRO A 1 107 ? -20.366 6.713 13.367 1.00 97.50 107 PRO A N 1
ATOM 839 C CA . PRO A 1 107 ? -20.847 7.686 14.341 1.00 97.50 107 PRO A CA 1
ATOM 840 C C . PRO A 1 107 ? -21.938 7.095 15.250 1.00 97.50 107 PRO A C 1
ATOM 842 O O . PRO A 1 107 ? -22.735 6.261 14.816 1.00 97.50 107 PRO A O 1
ATOM 845 N N . GLY A 1 108 ? -21.954 7.507 16.516 1.00 97.00 108 GLY A N 1
ATOM 846 C CA . GLY A 1 108 ? -22.869 7.034 17.558 1.00 97.00 108 GLY A CA 1
ATOM 847 C C . GLY A 1 108 ? -22.476 5.706 18.214 1.00 97.00 108 GLY A C 1
ATOM 848 O O . GLY A 1 108 ? -23.095 5.303 19.197 1.00 97.00 108 GLY A O 1
ATOM 849 N N . MET A 1 109 ? -21.448 5.006 17.717 1.00 97.44 109 MET A N 1
ATOM 850 C CA . MET A 1 109 ? -20.942 3.808 18.389 1.00 97.44 109 MET A CA 1
ATOM 851 C C . MET A 1 109 ? -20.248 4.172 19.700 1.00 97.44 109 MET A C 1
ATOM 853 O O . MET A 1 109 ? -19.451 5.105 19.755 1.00 97.44 109 MET A O 1
ATOM 857 N N . VAL A 1 110 ? -20.488 3.379 20.739 1.00 97.38 110 VAL A N 1
ATOM 858 C CA . VAL A 1 110 ? -19.700 3.428 21.971 1.00 97.38 110 VAL A CA 1
ATOM 859 C C . VAL A 1 110 ? -18.495 2.506 21.803 1.00 97.38 110 VAL A C 1
ATOM 861 O O . VAL A 1 110 ? -18.651 1.316 21.527 1.00 97.38 110 VAL A O 1
ATOM 864 N N . VAL A 1 111 ? -17.293 3.059 21.936 1.00 96.56 111 VAL A N 1
ATOM 865 C CA . VAL A 1 111 ? -16.022 2.348 21.757 1.00 96.56 111 VAL A CA 1
ATOM 866 C C . VAL A 1 111 ? -15.187 2.406 23.026 1.00 96.56 111 VAL A C 1
ATOM 868 O O . VAL A 1 111 ? -15.266 3.361 23.798 1.00 96.56 111 VAL A O 1
ATOM 871 N N . THR A 1 112 ? -14.353 1.387 23.219 1.00 97.06 112 THR A N 1
ATOM 872 C CA . THR A 1 112 ? -13.469 1.265 24.379 1.00 97.06 112 THR A CA 1
ATOM 873 C C . THR A 1 112 ? -12.013 1.264 23.931 1.00 97.06 112 THR A C 1
ATOM 875 O O . THR A 1 112 ? -11.615 0.476 23.072 1.00 97.06 112 THR A O 1
ATOM 878 N N . PHE A 1 113 ? -11.210 2.133 24.537 1.00 95.94 113 PHE A N 1
ATOM 879 C CA . PHE A 1 113 ? -9.784 2.271 24.282 1.00 95.94 113 PHE A CA 1
ATOM 880 C C . PHE A 1 113 ? -8.991 1.359 25.220 1.00 95.94 113 PHE A C 1
ATOM 882 O O . PHE A 1 113 ? -9.053 1.482 26.444 1.00 95.94 113 PHE A O 1
ATOM 889 N N . GLY A 1 1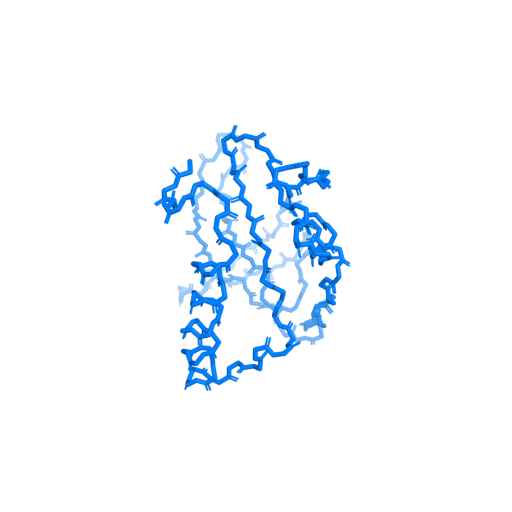14 ? -8.230 0.433 24.639 1.00 94.44 114 GLY A N 1
ATOM 890 C CA . GLY A 1 114 ? -7.249 -0.366 25.371 1.00 94.44 114 GLY A CA 1
ATOM 891 C C . GLY A 1 114 ? -5.911 0.374 25.524 1.00 94.44 114 GLY A C 1
ATOM 892 O O . GLY A 1 114 ? -5.589 1.212 24.684 1.00 94.44 114 GLY A O 1
ATOM 893 N N . PRO A 1 115 ? -5.107 0.069 26.560 1.00 94.50 115 PRO A N 1
ATOM 894 C CA . PRO A 1 115 ? -5.382 -0.886 27.637 1.00 94.50 115 PRO A CA 1
ATOM 895 C C . PRO A 1 115 ? -6.170 -0.287 28.817 1.00 94.50 115 PRO A C 1
ATOM 897 O O . PRO A 1 115 ? -6.539 -1.019 29.727 1.00 94.50 115 PRO A O 1
ATOM 900 N N . THR A 1 116 ? -6.426 1.024 28.828 1.00 93.69 116 THR A N 1
ATOM 901 C CA . THR A 1 116 ? -6.992 1.737 29.989 1.00 93.69 116 THR A CA 1
ATOM 902 C C . THR A 1 116 ? -8.474 1.453 30.242 1.00 93.69 116 THR A C 1
ATOM 904 O O . THR A 1 116 ? -8.964 1.738 31.330 1.00 93.69 116 THR A O 1
ATOM 907 N N . GLY A 1 117 ? -9.198 0.908 29.260 1.00 94.00 117 GLY A N 1
ATOM 908 C CA . GLY A 1 117 ? -10.623 0.590 29.380 1.00 94.00 117 GLY A CA 1
ATOM 909 C C . GLY A 1 117 ? -11.541 1.814 29.303 1.00 94.00 117 GLY A C 1
ATOM 910 O O . GLY A 1 117 ? -12.738 1.702 29.570 1.00 94.00 117 GLY A O 1
ATOM 911 N N . LEU A 1 118 ? -11.007 2.983 28.927 1.00 94.69 118 LEU A N 1
ATOM 912 C CA . LEU A 1 118 ? -11.800 4.199 28.764 1.00 94.69 118 LEU A CA 1
ATOM 913 C C . LEU A 1 118 ? -12.827 3.998 27.650 1.00 94.69 118 LEU A C 1
ATOM 915 O O . LEU A 1 118 ? -12.473 3.606 26.541 1.00 94.69 118 LEU A O 1
ATOM 919 N N . THR A 1 119 ? -14.087 4.308 27.934 1.00 96.62 119 THR A N 1
ATOM 920 C CA . THR A 1 119 ? -15.186 4.162 26.980 1.00 96.62 119 THR A CA 1
ATOM 921 C C . THR A 1 119 ? -15.763 5.526 26.628 1.00 96.62 119 THR A C 1
ATOM 923 O O . THR A 1 119 ? -15.960 6.363 27.505 1.00 96.62 119 THR A O 1
ATOM 926 N N . THR A 1 120 ? -16.011 5.762 25.343 1.00 95.00 120 THR A N 1
ATOM 927 C CA . THR A 1 120 ? -16.575 7.018 24.834 1.00 95.00 120 THR A CA 1
ATOM 928 C C . THR A 1 120 ? -17.374 6.769 23.557 1.00 95.00 120 THR A C 1
ATOM 930 O O . THR A 1 120 ? -17.261 5.718 22.930 1.00 95.00 120 THR A O 1
ATOM 933 N N . GLU A 1 121 ? -18.191 7.738 23.167 1.00 96.12 121 GLU A N 1
ATOM 934 C CA . GLU A 1 121 ? -18.975 7.708 21.935 1.00 96.12 121 GLU A CA 1
ATOM 935 C C . GLU A 1 121 ? -18.175 8.290 20.759 1.00 96.12 121 GLU A C 1
ATOM 937 O O . GLU A 1 121 ? -17.517 9.326 20.888 1.00 96.12 121 GLU A O 1
ATOM 942 N N . VAL A 1 122 ? -18.261 7.649 19.595 1.00 96.56 122 VAL A N 1
ATOM 943 C CA . VAL A 1 122 ? -17.719 8.152 18.327 1.00 96.56 122 VAL A CA 1
ATOM 944 C C . VAL A 1 122 ? -18.640 9.247 17.797 1.00 96.56 122 VAL A C 1
ATOM 946 O O . VAL A 1 122 ? -19.762 8.963 17.387 1.00 96.56 122 VAL A O 1
ATOM 949 N N . LYS A 1 123 ? -18.179 10.501 17.773 1.00 95.56 123 LYS A N 1
ATOM 950 C CA . LYS A 1 123 ? -18.986 11.628 17.270 1.00 95.56 123 LYS A CA 1
ATOM 951 C C . LYS A 1 123 ? -19.016 11.719 15.742 1.00 95.56 123 LYS A C 1
ATOM 953 O O . LYS A 1 123 ? -20.081 11.941 15.175 1.00 95.56 123 LYS A O 1
ATOM 958 N N . SER A 1 124 ? -17.881 11.510 15.084 1.00 95.19 124 SER A N 1
ATOM 959 C CA . SER A 1 124 ? -17.731 11.532 13.623 1.00 95.19 124 SER A CA 1
ATOM 960 C C . SER A 1 124 ? -16.620 10.572 13.177 1.00 95.19 124 SER A C 1
ATOM 962 O O . SER A 1 124 ? -15.871 10.059 14.011 1.00 95.19 124 SER A O 1
ATOM 964 N N . VAL A 1 125 ? -16.550 10.294 11.871 1.00 95.31 125 VAL A N 1
ATOM 965 C CA . VAL A 1 125 ? -15.489 9.512 11.212 1.00 95.31 125 VAL A CA 1
ATOM 966 C C . VAL A 1 125 ? -15.124 10.242 9.919 1.00 95.31 125 VAL A C 1
ATOM 968 O O . VAL A 1 125 ? -16.036 10.627 9.185 1.00 95.31 125 VAL A O 1
ATOM 971 N N . GLU A 1 126 ? -13.827 10.421 9.666 1.00 92.25 126 GLU A N 1
ATOM 972 C CA . GLU A 1 126 ? -13.247 11.066 8.476 1.00 92.25 126 GLU A CA 1
ATOM 973 C C . GLU A 1 126 ? -12.213 10.148 7.816 1.00 92.25 126 GLU A C 1
ATOM 975 O O . GLU A 1 126 ? -11.531 9.402 8.561 1.00 92.25 126 GLU A O 1
#

Mean predicted aligned error: 5.05 Å

Secondary structure (DSSP, 8-state):
--SSSTT-HHHHHHHHHHHHHHHHHTT--GGGS------TTT-TTTSSPPSS-TT--S--HHHHHHTPPPPPP-TTSPPB--EEEEEEETTTEEEEEE---BS---TT-EEEETTTTEEEE-----